Protein AF-A0A1Q7H038-F1 (afdb_monomer)

Structure (mmCIF, N/CA/C/O backbone):
data_AF-A0A1Q7H038-F1
#
_entry.id   AF-A0A1Q7H038-F1
#
loop_
_atom_site.group_PDB
_atom_site.id
_atom_site.type_symbol
_atom_site.label_atom_id
_atom_site.label_alt_id
_atom_site.label_comp_id
_atom_site.label_asym_id
_atom_site.label_entity_id
_atom_site.label_seq_id
_atom_site.pdbx_PDB_ins_code
_atom_site.Cartn_x
_atom_site.Cartn_y
_atom_site.Cartn_z
_atom_site.occupancy
_atom_site.B_iso_or_equiv
_atom_site.auth_seq_id
_atom_site.auth_comp_id
_atom_site.auth_asym_id
_atom_site.auth_atom_id
_atom_site.pdbx_PDB_model_num
ATOM 1 N N . MET A 1 1 ? 2.784 -8.172 12.385 1.00 47.50 1 MET A N 1
ATOM 2 C CA . MET A 1 1 ? 1.768 -7.179 11.958 1.00 47.50 1 MET A CA 1
ATOM 3 C C . MET A 1 1 ? 0.950 -6.620 13.124 1.00 47.50 1 MET A C 1
ATOM 5 O O . MET A 1 1 ? 0.588 -5.456 13.056 1.00 47.50 1 MET A O 1
ATOM 9 N N . ALA A 1 2 ? 0.711 -7.380 14.204 1.00 46.22 2 ALA A N 1
ATOM 10 C CA . ALA A 1 2 ? -0.014 -6.887 15.385 1.00 46.22 2 ALA A CA 1
ATOM 11 C C . ALA A 1 2 ? 0.644 -5.680 16.102 1.00 46.22 2 ALA A C 1
ATOM 13 O O . ALA A 1 2 ? -0.073 -4.866 16.672 1.00 46.22 2 ALA A O 1
ATOM 14 N N . ASP A 1 3 ? 1.969 -5.500 16.011 1.00 50.06 3 ASP A N 1
ATOM 15 C CA . ASP A 1 3 ? 2.675 -4.384 16.674 1.00 50.06 3 ASP A CA 1
ATOM 16 C C . ASP A 1 3 ? 2.381 -2.990 16.093 1.00 50.06 3 ASP A C 1
ATOM 18 O O . ASP A 1 3 ? 2.387 -2.011 16.833 1.00 50.06 3 ASP A O 1
ATOM 22 N N . ALA A 1 4 ? 2.064 -2.862 14.797 1.00 51.28 4 ALA A N 1
ATOM 23 C CA . ALA A 1 4 ? 1.817 -1.551 14.172 1.00 51.28 4 ALA A CA 1
ATOM 24 C C . ALA A 1 4 ? 0.495 -0.903 14.631 1.00 51.28 4 ALA A C 1
ATOM 26 O O . ALA A 1 4 ? 0.330 0.313 14.568 1.00 51.28 4 ALA A O 1
ATOM 27 N N . VAL A 1 5 ? -0.437 -1.706 15.154 1.00 51.44 5 VAL A N 1
ATOM 28 C CA . VAL A 1 5 ? -1.654 -1.207 15.813 1.00 51.44 5 VAL A CA 1
ATOM 29 C C . VAL A 1 5 ? -1.317 -0.614 17.187 1.00 51.44 5 VAL A C 1
ATOM 31 O O . VAL A 1 5 ? -1.969 0.329 17.625 1.00 51.44 5 VAL A O 1
ATOM 34 N N . SER A 1 6 ? -0.271 -1.118 17.855 1.00 47.38 6 SER A N 1
ATOM 35 C CA . SER A 1 6 ? 0.072 -0.748 19.235 1.00 47.38 6 SER A CA 1
ATOM 36 C C . SER A 1 6 ? 0.665 0.663 19.366 1.00 47.38 6 SER A C 1
ATOM 38 O O . SER A 1 6 ? 0.570 1.264 20.432 1.00 47.38 6 SER A O 1
ATOM 40 N N . VAL A 1 7 ? 1.201 1.236 18.281 1.00 55.72 7 VAL A N 1
ATOM 41 C CA . VAL A 1 7 ? 1.817 2.580 18.284 1.00 55.72 7 VAL A CA 1
ATOM 42 C C . VAL A 1 7 ? 0.815 3.697 17.922 1.00 55.72 7 VAL A C 1
ATOM 44 O O . VAL A 1 7 ? 1.144 4.877 17.994 1.00 55.72 7 VAL A O 1
ATOM 47 N N . GLY A 1 8 ? -0.437 3.364 17.576 1.00 57.34 8 GLY A N 1
ATOM 48 C CA . GLY A 1 8 ? -1.464 4.362 17.227 1.00 57.34 8 GLY A CA 1
ATOM 49 C C . GLY A 1 8 ? -1.233 5.063 15.879 1.00 57.34 8 GLY A C 1
ATOM 50 O O . GLY A 1 8 ? -1.797 6.125 15.625 1.00 57.34 8 GLY A O 1
ATOM 51 N N . GLU A 1 9 ? -0.400 4.481 15.014 1.00 74.56 9 GLU A N 1
ATOM 52 C CA . GLU A 1 9 ? -0.076 5.033 13.692 1.00 74.56 9 GLU A CA 1
ATOM 53 C C . GLU A 1 9 ? -1.161 4.740 12.647 1.00 74.56 9 GLU A C 1
ATOM 55 O O . GLU A 1 9 ? -1.254 5.44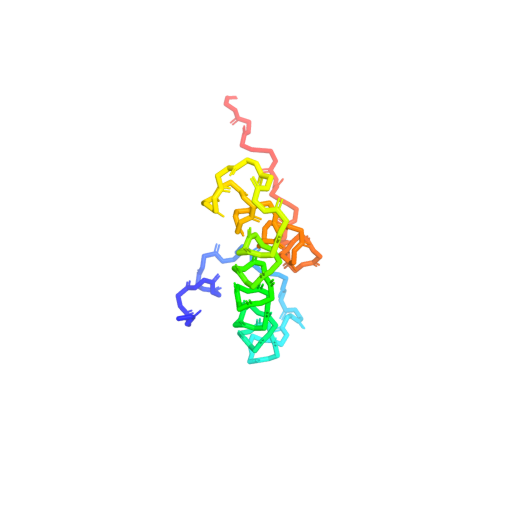6 11.645 1.00 74.56 9 GLU A O 1
ATOM 60 N N . LEU A 1 10 ? -2.006 3.731 12.885 1.00 84.69 10 LEU A N 1
ATOM 61 C CA . LEU A 1 10 ? -3.141 3.370 12.035 1.00 84.69 10 LEU A CA 1
ATOM 62 C C . LEU A 1 10 ? -4.446 3.961 12.573 1.00 84.69 10 LEU A C 1
ATOM 64 O O . LEU A 1 10 ? -4.663 4.030 13.783 1.00 84.69 10 LEU A O 1
ATOM 68 N N . ARG A 1 11 ? -5.342 4.369 11.671 1.00 87.25 11 ARG A N 1
ATOM 69 C CA . ARG A 1 11 ? -6.692 4.813 12.031 1.00 87.25 11 ARG A CA 1
ATOM 70 C C . ARG A 1 11 ? -7.419 3.717 12.809 1.00 87.25 11 ARG A C 1
ATOM 72 O O . ARG A 1 11 ? -7.313 2.542 12.463 1.00 87.25 11 ARG A O 1
ATOM 79 N N . ALA A 1 12 ? -8.207 4.114 13.806 1.00 84.81 12 ALA A N 1
ATOM 80 C CA . ALA A 1 12 ? -8.895 3.192 14.713 1.00 84.81 12 ALA A CA 1
ATOM 81 C C . ALA A 1 12 ? -9.905 2.256 14.019 1.00 84.81 12 ALA A C 1
ATOM 83 O O . ALA A 1 12 ? -10.188 1.178 14.531 1.00 84.81 12 ALA A O 1
ATOM 84 N N . ASP A 1 13 ? -10.435 2.654 12.860 1.00 88.44 13 ASP A N 1
ATOM 85 C CA . ASP A 1 13 ? -11.378 1.883 12.043 1.00 88.44 13 ASP A CA 1
ATOM 86 C C . ASP A 1 13 ? -10.693 0.977 11.003 1.00 88.44 13 ASP A C 1
ATOM 88 O O . ASP A 1 13 ? -11.365 0.371 10.169 1.00 88.44 13 ASP A O 1
ATOM 92 N N . THR A 1 14 ? -9.360 0.875 11.027 1.00 90.44 14 THR A N 1
ATOM 93 C CA . THR A 1 14 ? -8.609 0.056 10.068 1.00 90.44 14 THR A CA 1
ATOM 94 C C . THR A 1 14 ? -8.857 -1.432 10.308 1.00 90.44 14 THR A C 1
ATOM 96 O O . THR A 1 14 ? -8.480 -1.975 11.346 1.00 90.44 14 THR A O 1
ATOM 99 N N . ASP A 1 15 ? -9.396 -2.129 9.305 1.00 93.00 15 ASP A N 1
ATOM 100 C CA . ASP A 1 15 ? -9.341 -3.592 9.256 1.00 93.00 15 ASP A CA 1
ATOM 101 C C . ASP A 1 15 ? -7.896 -4.037 8.984 1.00 93.00 15 ASP A C 1
ATOM 103 O O . AS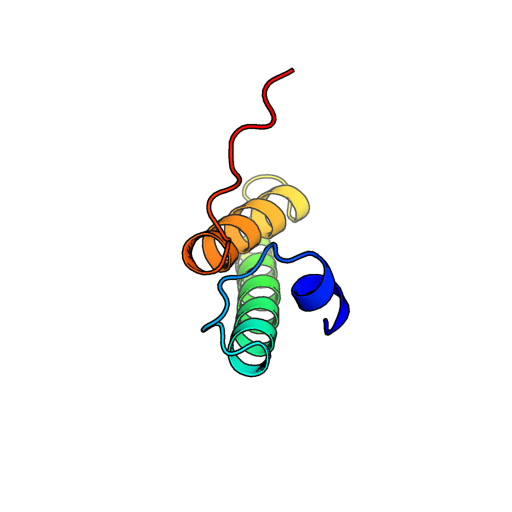P A 1 15 ? -7.401 -4.042 7.854 1.00 93.00 15 ASP A O 1
ATOM 107 N N . VAL A 1 16 ? -7.209 -4.417 10.058 1.00 89.06 16 VAL A N 1
ATOM 108 C CA . VAL A 1 16 ? -5.795 -4.806 10.048 1.00 89.06 16 VAL A CA 1
ATOM 109 C C . VAL A 1 16 ? -5.554 -6.066 9.215 1.00 89.06 16 VAL A C 1
ATOM 111 O O . VAL A 1 16 ? -4.498 -6.198 8.599 1.00 89.06 16 VAL A O 1
ATOM 114 N N . GLN A 1 17 ? -6.520 -6.986 9.155 1.00 91.12 17 GLN A N 1
ATOM 115 C CA . GLN A 1 17 ? -6.381 -8.220 8.380 1.00 91.12 17 GLN A CA 1
ATOM 116 C C . GLN A 1 17 ? -6.544 -7.950 6.886 1.00 91.12 17 GLN A C 1
ATOM 118 O O . GLN A 1 17 ? -5.818 -8.514 6.067 1.00 91.12 17 GLN A O 1
ATOM 123 N N . ALA A 1 18 ? -7.472 -7.068 6.513 1.00 93.62 18 ALA A N 1
ATOM 124 C CA . ALA A 1 18 ? -7.566 -6.596 5.138 1.00 93.62 18 ALA A CA 1
ATOM 125 C C . ALA A 1 18 ? -6.305 -5.828 4.720 1.00 93.62 18 ALA A C 1
ATOM 127 O O . ALA A 1 18 ? -5.773 -6.080 3.638 1.00 93.62 18 ALA A O 1
ATOM 128 N N . LEU A 1 19 ? -5.789 -4.953 5.588 1.00 93.94 19 LEU A N 1
ATOM 129 C CA . LEU A 1 19 ? -4.565 -4.197 5.325 1.00 93.94 19 LEU A CA 1
ATOM 130 C C . LEU A 1 19 ? -3.343 -5.106 5.151 1.00 93.94 19 LEU A C 1
ATOM 132 O O . LEU A 1 19 ? -2.571 -4.910 4.217 1.00 93.94 19 LEU A O 1
ATOM 136 N N . ALA A 1 20 ? -3.200 -6.135 5.988 1.00 92.00 20 ALA A N 1
ATOM 137 C CA . ALA A 1 20 ? -2.152 -7.147 5.858 1.00 92.00 20 ALA A CA 1
ATOM 138 C C . ALA A 1 20 ? -2.136 -7.789 4.462 1.00 92.00 20 ALA A C 1
ATOM 140 O O . ALA A 1 20 ? -1.099 -7.810 3.799 1.00 92.00 20 ALA A O 1
ATOM 141 N N . ARG A 1 21 ? -3.304 -8.233 3.979 1.00 96.25 21 ARG A N 1
ATOM 142 C CA . ARG A 1 21 ? -3.439 -8.818 2.635 1.00 96.25 21 ARG A CA 1
ATOM 143 C C . ARG A 1 21 ? -3.097 -7.818 1.533 1.00 96.25 21 ARG A C 1
ATOM 145 O O . ARG A 1 21 ? -2.452 -8.185 0.557 1.00 96.25 21 ARG A O 1
ATOM 152 N N . MET A 1 22 ? -3.507 -6.557 1.678 1.00 96.88 22 MET A N 1
ATOM 153 C CA . MET A 1 22 ? -3.165 -5.514 0.706 1.00 96.88 22 MET A CA 1
ATOM 154 C C . MET A 1 22 ? -1.659 -5.250 0.656 1.00 96.88 22 MET A C 1
ATOM 156 O O . MET A 1 22 ? -1.116 -5.124 -0.434 1.00 96.88 22 MET A O 1
ATOM 160 N N . ILE A 1 23 ? -0.969 -5.242 1.800 1.00 95.50 23 ILE A N 1
ATOM 161 C CA . ILE A 1 23 ? 0.493 -5.105 1.848 1.00 95.50 23 ILE A CA 1
ATOM 162 C C . ILE A 1 23 ? 1.171 -6.250 1.086 1.00 95.50 23 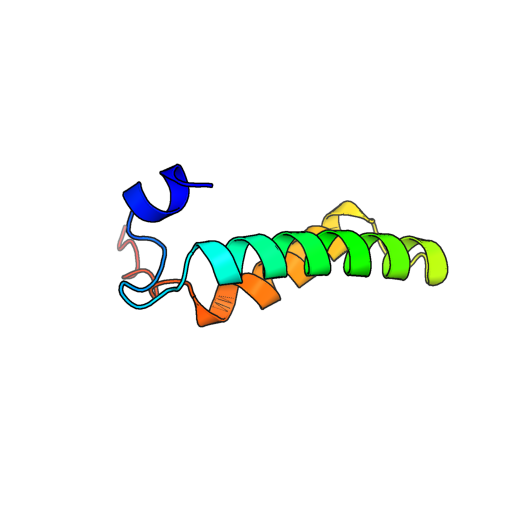ILE A C 1
ATOM 164 O O . ILE A 1 23 ? 2.057 -5.995 0.274 1.00 95.50 23 ILE A O 1
ATOM 168 N N . GLU A 1 24 ? 0.752 -7.499 1.304 1.00 96.31 24 GLU A N 1
ATOM 169 C CA . GLU A 1 2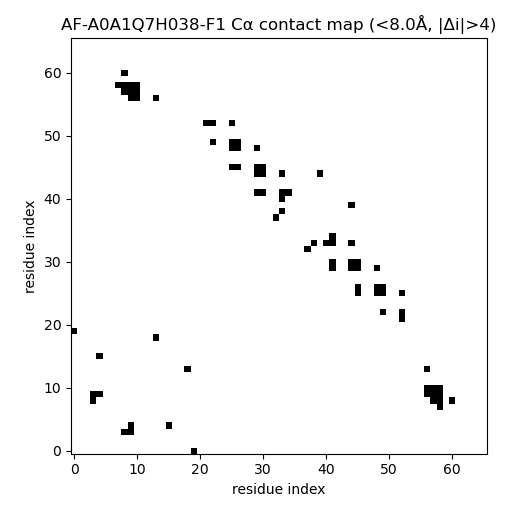4 ? 1.315 -8.661 0.601 1.00 96.31 24 GLU A CA 1
ATOM 170 C C . GLU A 1 24 ? 1.123 -8.567 -0.920 1.00 96.31 24 GLU A C 1
ATOM 172 O O . GLU A 1 24 ? 2.078 -8.753 -1.680 1.00 96.31 24 GLU A O 1
ATOM 177 N N . VAL A 1 25 ? -0.089 -8.213 -1.365 1.00 98.06 25 VAL A N 1
ATOM 178 C CA . VAL A 1 25 ? -0.405 -8.017 -2.788 1.00 98.06 25 VAL A CA 1
ATOM 179 C C . VAL A 1 25 ? 0.421 -6.877 -3.386 1.00 98.06 25 VAL A C 1
ATOM 181 O O . VAL A 1 25 ? 0.984 -7.050 -4.468 1.00 98.06 25 VAL A O 1
ATOM 184 N N . THR A 1 26 ? 0.546 -5.743 -2.688 1.00 97.75 26 THR A N 1
ATOM 185 C CA . THR A 1 26 ? 1.369 -4.609 -3.130 1.00 97.75 26 THR A CA 1
ATOM 186 C C . THR A 1 26 ? 2.825 -5.027 -3.285 1.00 97.75 26 THR A C 1
ATOM 188 O O . THR A 1 26 ? 3.391 -4.832 -4.353 1.00 97.75 26 THR A O 1
ATOM 191 N N . LEU A 1 27 ? 3.438 -5.655 -2.277 1.00 95.88 27 LEU A N 1
ATOM 192 C CA . LEU A 1 27 ? 4.851 -6.043 -2.346 1.00 95.88 27 LEU A CA 1
ATOM 193 C C . LEU A 1 27 ? 5.126 -7.019 -3.499 1.00 95.88 27 LEU A C 1
ATOM 195 O O . LEU A 1 27 ? 6.100 -6.840 -4.237 1.00 95.88 27 LEU A O 1
ATOM 199 N N . GLY A 1 28 ? 4.254 -8.015 -3.689 1.00 97.06 28 GLY A N 1
ATOM 200 C CA . GLY A 1 28 ? 4.348 -8.951 -4.810 1.00 97.06 28 GLY A CA 1
ATOM 201 C C . GLY A 1 28 ? 4.190 -8.257 -6.167 1.00 97.06 28 GLY A C 1
ATOM 202 O O . GLY A 1 28 ? 5.009 -8.458 -7.066 1.00 97.06 28 GLY A O 1
ATOM 203 N N . GLY A 1 29 ? 3.178 -7.396 -6.302 1.00 97.00 29 GLY A N 1
ATOM 204 C CA . GLY A 1 29 ? 2.911 -6.630 -7.519 1.00 97.00 29 GLY A CA 1
ATOM 205 C C . GLY A 1 29 ? 4.034 -5.654 -7.872 1.00 97.00 29 GLY A C 1
ATOM 206 O O . GLY A 1 29 ? 4.473 -5.618 -9.019 1.00 97.00 29 GLY A O 1
ATOM 207 N N . SER A 1 30 ? 4.559 -4.919 -6.891 1.00 97.12 30 SER A N 1
ATOM 208 C CA . SER A 1 30 ? 5.676 -3.983 -7.058 1.00 97.12 30 SER A CA 1
ATOM 209 C C . SER A 1 30 ? 6.958 -4.689 -7.478 1.00 97.12 30 SER A C 1
ATOM 211 O O . SER A 1 30 ? 7.659 -4.219 -8.375 1.00 97.12 30 SER A O 1
ATOM 213 N N . TYR A 1 31 ? 7.262 -5.841 -6.874 1.00 97.12 31 TYR A N 1
ATOM 214 C CA . TYR A 1 31 ? 8.438 -6.622 -7.249 1.00 97.12 31 TYR A CA 1
ATOM 215 C C . TYR A 1 31 ? 8.319 -7.203 -8.664 1.00 97.12 31 TYR A C 1
ATOM 217 O O . TYR A 1 31 ? 9.279 -7.157 -9.440 1.00 97.12 31 TYR A O 1
ATOM 225 N N . LEU A 1 32 ? 7.133 -7.702 -9.030 1.00 97.81 32 LEU A N 1
ATOM 226 C CA . LEU A 1 32 ? 6.852 -8.174 -10.384 1.00 97.81 32 LEU A CA 1
ATOM 227 C C . LEU A 1 32 ? 6.971 -7.031 -11.402 1.00 97.81 32 LEU A C 1
ATOM 229 O O . LEU A 1 32 ? 7.676 -7.174 -12.399 1.00 97.81 32 LEU A O 1
ATOM 233 N N . ALA A 1 33 ? 6.347 -5.883 -11.130 1.00 95.94 33 ALA A N 1
ATOM 234 C CA . ALA A 1 33 ? 6.422 -4.703 -11.985 1.00 95.94 33 ALA A CA 1
ATOM 235 C C . ALA A 1 33 ? 7.872 -4.233 -12.169 1.00 95.94 33 ALA A C 1
ATOM 237 O O . ALA A 1 33 ? 8.309 -4.023 -13.298 1.00 95.94 33 ALA A O 1
ATOM 238 N N . TRP A 1 34 ? 8.660 -4.143 -11.093 1.00 96.81 34 TRP A N 1
ATOM 239 C CA . TRP A 1 34 ? 10.080 -3.804 -11.205 1.00 96.81 34 TRP A CA 1
ATOM 240 C C . TRP A 1 34 ? 10.856 -4.836 -12.033 1.00 96.81 34 TRP A C 1
ATOM 242 O O . TRP A 1 34 ? 11.704 -4.465 -12.841 1.00 96.81 34 TRP A O 1
ATOM 252 N N . THR A 1 35 ? 10.560 -6.127 -11.880 1.00 97.19 35 THR A N 1
ATOM 253 C CA . THR A 1 35 ? 11.229 -7.185 -12.653 1.00 97.19 35 THR A CA 1
ATOM 254 C C . THR A 1 35 ? 10.976 -7.038 -14.156 1.00 97.19 35 THR A C 1
ATOM 256 O O . THR A 1 35 ? 11.888 -7.292 -14.949 1.00 97.19 35 THR A O 1
ATOM 259 N N . LEU A 1 36 ? 9.768 -6.606 -14.533 1.00 97.75 36 LEU A N 1
ATOM 260 C CA . LEU A 1 36 ? 9.349 -6.397 -15.919 1.00 97.75 36 LEU A CA 1
ATOM 261 C C . LEU A 1 36 ? 9.905 -5.097 -16.517 1.00 97.75 36 LEU A C 1
ATOM 263 O O . LEU A 1 36 ? 10.440 -5.124 -17.621 1.00 97.75 36 LEU A O 1
ATOM 267 N N . TYR A 1 37 ? 9.797 -3.977 -15.799 1.00 95.94 37 TYR A N 1
ATOM 268 C CA . TYR A 1 37 ? 10.130 -2.650 -16.336 1.00 95.94 37 TYR A CA 1
ATOM 269 C C . TYR A 1 37 ? 11.564 -2.197 -16.030 1.00 95.94 37 TYR A C 1
ATOM 271 O O . TYR A 1 37 ? 12.128 -1.405 -16.775 1.00 95.94 37 TYR A O 1
ATOM 279 N N . ARG A 1 38 ? 12.184 -2.718 -14.960 1.00 92.12 38 ARG A N 1
ATOM 280 C CA . ARG A 1 38 ? 13.572 -2.434 -14.531 1.00 92.12 38 ARG A CA 1
ATOM 281 C C . ARG A 1 38 ? 13.890 -0.950 -14.310 1.00 92.12 38 ARG A C 1
ATOM 283 O O . ARG A 1 38 ? 15.046 -0.539 -14.378 1.00 92.12 38 ARG A O 1
ATOM 290 N N . GLU A 1 39 ? 12.878 -0.155 -13.994 1.00 90.06 39 GLU A N 1
ATOM 291 C CA . GLU A 1 39 ? 13.026 1.266 -13.696 1.00 90.06 39 GLU A CA 1
ATOM 292 C C . GLU A 1 39 ? 13.453 1.475 -12.239 1.00 90.06 39 GLU A C 1
ATOM 294 O O . GLU A 1 39 ? 12.785 1.023 -11.306 1.00 90.06 39 GLU A O 1
ATOM 299 N N . GLY A 1 40 ? 14.571 2.177 -12.039 1.00 92.81 40 GLY A N 1
ATOM 300 C CA . GLY A 1 40 ? 15.109 2.449 -10.707 1.00 92.81 40 GLY A CA 1
ATOM 301 C C . GLY A 1 40 ? 15.484 1.182 -9.924 1.00 92.81 40 GLY A C 1
ATOM 302 O O . GLY A 1 40 ? 15.684 0.095 -10.475 1.00 92.81 40 GLY A O 1
ATOM 303 N N . SER A 1 41 ? 15.613 1.321 -8.602 1.00 96.31 41 SER A N 1
ATOM 304 C CA . SER A 1 41 ? 15.887 0.181 -7.723 1.00 96.31 41 SER A CA 1
ATOM 305 C C . SER A 1 41 ? 14.589 -0.489 -7.269 1.00 96.31 41 SER A C 1
ATOM 307 O O . SER A 1 41 ? 13.595 0.185 -6.990 1.00 96.31 41 SER A O 1
ATOM 309 N N . ALA A 1 42 ? 14.618 -1.818 -7.122 1.00 93.94 42 ALA A N 1
ATOM 310 C CA . 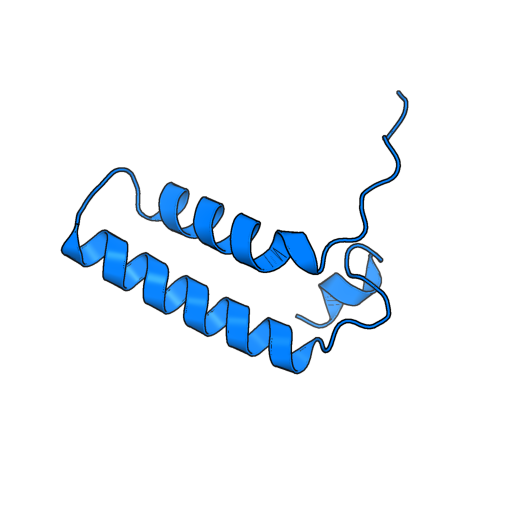ALA A 1 42 ? 13.489 -2.576 -6.580 1.00 93.94 42 ALA A CA 1
ATOM 311 C C . ALA A 1 42 ? 13.065 -2.021 -5.214 1.00 93.94 42 ALA A C 1
ATOM 313 O O . ALA A 1 42 ? 11.888 -1.799 -4.962 1.00 93.94 42 ALA A O 1
ATOM 314 N N . ALA A 1 43 ? 14.043 -1.736 -4.351 1.00 94.62 43 ALA A N 1
ATOM 315 C CA . ALA A 1 43 ? 13.799 -1.228 -3.008 1.00 94.62 43 ALA A CA 1
ATOM 316 C C . ALA A 1 43 ? 13.081 0.131 -3.003 1.00 94.62 43 ALA A C 1
ATOM 318 O 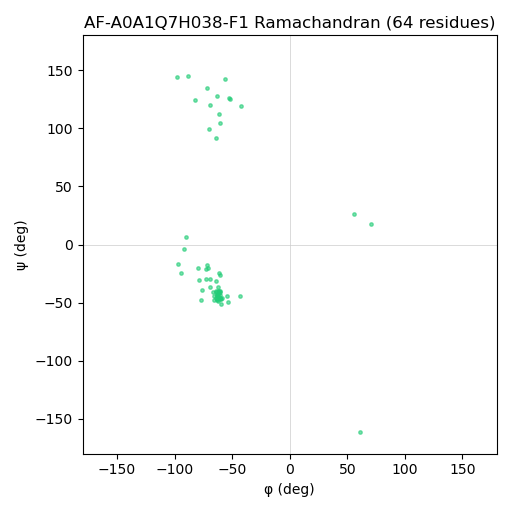O .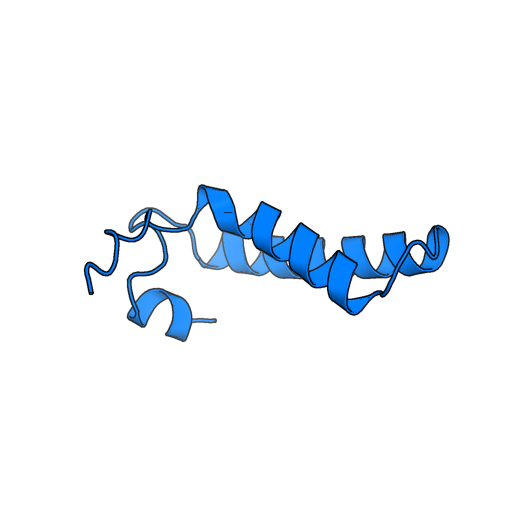 ALA A 1 43 ? 12.165 0.314 -2.204 1.00 94.62 43 ALA A O 1
ATOM 319 N N . ALA A 1 44 ? 13.460 1.060 -3.890 1.00 94.19 44 ALA A N 1
ATOM 320 C CA . ALA A 1 44 ? 12.771 2.343 -4.013 1.00 94.19 44 ALA A CA 1
ATOM 321 C C . ALA A 1 44 ? 11.319 2.134 -4.457 1.00 94.19 44 ALA A C 1
ATOM 323 O O . ALA A 1 44 ? 10.405 2.612 -3.795 1.00 94.19 44 ALA A O 1
ATOM 324 N N . ARG A 1 45 ? 11.101 1.312 -5.491 1.00 94.88 45 ARG A N 1
ATOM 325 C CA . ARG A 1 45 ? 9.755 1.026 -5.994 1.00 94.88 45 ARG A CA 1
ATOM 326 C C . ARG A 1 45 ? 8.852 0.382 -4.939 1.00 94.88 45 ARG A C 1
ATOM 328 O O . ARG A 1 45 ? 7.724 0.822 -4.750 1.00 94.88 45 ARG A O 1
ATOM 335 N N . LEU A 1 46 ? 9.357 -0.627 -4.226 1.00 95.81 46 LEU A N 1
ATOM 336 C CA . LEU A 1 46 ? 8.625 -1.282 -3.137 1.00 95.81 46 LEU A CA 1
ATOM 337 C C . LEU A 1 46 ? 8.271 -0.290 -2.024 1.00 95.81 46 LEU A C 1
ATOM 339 O O . LEU A 1 46 ? 7.177 -0.360 -1.472 1.00 95.81 46 LEU A O 1
ATOM 343 N N . ARG A 1 47 ? 9.190 0.621 -1.683 1.00 92.56 47 ARG A N 1
ATOM 344 C CA . ARG A 1 47 ? 8.956 1.636 -0.654 1.00 92.56 47 ARG A CA 1
ATOM 345 C C . ARG A 1 47 ? 7.862 2.614 -1.071 1.00 92.56 47 ARG A C 1
ATOM 347 O O . ARG A 1 47 ? 6.966 2.860 -0.270 1.00 92.56 47 ARG A O 1
ATOM 354 N N . ASP A 1 48 ? 7.927 3.130 -2.293 1.00 95.00 48 ASP A N 1
ATOM 355 C CA . ASP A 1 48 ? 6.973 4.118 -2.803 1.00 95.00 48 ASP A CA 1
ATOM 356 C C . ASP A 1 48 ? 5.557 3.532 -2.887 1.00 95.00 48 ASP A C 1
ATOM 358 O O . ASP A 1 48 ? 4.593 4.134 -2.408 1.00 95.00 48 ASP A O 1
ATOM 362 N N . ASP A 1 49 ? 5.435 2.316 -3.423 1.00 96.12 49 ASP A N 1
ATOM 363 C CA . ASP A 1 49 ? 4.147 1.635 -3.561 1.00 96.12 49 ASP A CA 1
ATOM 364 C C . ASP A 1 49 ? 3.571 1.227 -2.189 1.00 96.12 49 ASP A C 1
ATOM 366 O O . ASP A 1 49 ? 2.360 1.332 -1.956 1.00 96.12 49 ASP A O 1
ATOM 370 N N . LEU A 1 50 ? 4.425 0.814 -1.242 1.00 94.44 50 LEU A N 1
ATOM 371 C CA . LEU A 1 50 ? 4.011 0.540 0.136 1.00 94.44 50 LEU A CA 1
ATOM 372 C C . LEU A 1 50 ? 3.553 1.819 0.850 1.00 94.44 50 LEU A C 1
ATOM 374 O O . LEU A 1 50 ? 2.515 1.802 1.508 1.00 94.44 50 LEU A O 1
ATOM 378 N N . GLU A 1 51 ? 4.276 2.933 0.708 1.00 93.62 51 GLU A N 1
ATOM 379 C CA . GLU A 1 51 ? 3.867 4.218 1.284 1.00 93.62 51 GLU A CA 1
ATOM 380 C C . GLU A 1 51 ? 2.511 4.661 0.721 1.00 93.62 51 GLU A C 1
ATOM 382 O O . GLU A 1 51 ? 1.618 5.040 1.483 1.00 93.62 51 GLU A O 1
ATOM 387 N N . ALA A 1 52 ? 2.324 4.563 -0.598 1.00 94.88 52 ALA A N 1
ATOM 388 C CA . ALA A 1 52 ? 1.058 4.879 -1.249 1.00 94.88 52 ALA A CA 1
ATOM 389 C C . ALA A 1 52 ? -0.090 3.991 -0.737 1.00 94.88 52 ALA A C 1
ATOM 391 O O . ALA A 1 52 ? -1.180 4.500 -0.470 1.00 94.88 52 ALA A O 1
ATOM 392 N N . THR A 1 53 ? 0.173 2.695 -0.537 1.00 95.12 53 THR A N 1
ATOM 393 C CA . THR A 1 53 ? -0.793 1.732 0.021 1.00 95.12 53 THR A CA 1
ATOM 394 C C . THR A 1 53 ? -1.166 2.073 1.465 1.00 95.12 53 THR A C 1
ATOM 396 O O . THR A 1 53 ? -2.335 1.985 1.831 1.00 95.12 53 THR A O 1
ATOM 399 N N . LEU A 1 54 ? -0.200 2.481 2.294 1.00 92.50 54 LEU A N 1
ATOM 400 C CA . LEU A 1 54 ? -0.421 2.781 3.714 1.00 92.50 54 LEU A CA 1
ATOM 401 C C . LEU A 1 54 ? -1.059 4.155 3.952 1.00 92.50 54 LEU A C 1
ATOM 403 O O . LEU A 1 54 ? -1.822 4.313 4.904 1.00 92.50 54 LEU A O 1
ATOM 407 N N . ARG A 1 55 ? -0.791 5.142 3.089 1.00 92.12 55 ARG A N 1
ATOM 408 C CA . ARG A 1 55 ? -1.239 6.540 3.226 1.00 92.12 55 ARG A CA 1
ATOM 409 C C . ARG A 1 55 ? -2.704 6.734 3.665 1.00 92.12 55 ARG A C 1
ATOM 411 O O . ARG A 1 55 ? -2.916 7.577 4.535 1.00 92.12 55 ARG A O 1
ATOM 418 N N . PRO A 1 56 ? -3.717 6.019 3.134 1.00 91.56 56 PRO A N 1
ATOM 419 C CA . PRO A 1 56 ? -5.109 6.202 3.566 1.00 91.56 56 PRO A CA 1
ATOM 420 C C . PRO A 1 56 ? -5.423 5.648 4.969 1.00 91.56 56 PRO A C 1
ATOM 422 O O . PRO A 1 56 ? -6.438 6.038 5.557 1.00 91.56 56 PRO A O 1
ATOM 425 N N . TYR A 1 57 ? -4.577 4.763 5.503 1.00 89.94 57 TYR A N 1
ATOM 426 C CA . TYR A 1 57 ? -4.746 4.110 6.808 1.00 89.94 57 TYR A CA 1
ATOM 427 C C . TYR A 1 57 ? -3.970 4.796 7.926 1.00 89.94 57 TYR A C 1
ATOM 429 O O . TYR A 1 57 ? -4.265 4.561 9.094 1.00 89.94 57 TYR A O 1
ATOM 437 N N . LEU A 1 58 ? -2.991 5.636 7.593 1.00 88.44 58 LEU A N 1
ATOM 438 C CA . LEU A 1 58 ? -2.193 6.328 8.594 1.00 88.44 58 LEU A CA 1
ATOM 439 C C . LEU A 1 58 ? -3.014 7.424 9.283 1.00 88.44 58 LEU A C 1
ATOM 441 O O . LEU A 1 58 ? -3.687 8.232 8.635 1.00 88.44 58 LEU A O 1
ATOM 445 N N . VAL A 1 59 ? -2.920 7.494 10.611 1.00 85.12 59 VAL A N 1
ATOM 446 C CA . VAL A 1 59 ? -3.323 8.691 11.349 1.00 85.12 59 VAL A CA 1
ATOM 447 C C . VAL A 1 59 ? -2.399 9.808 10.890 1.00 85.12 59 VAL A C 1
ATOM 449 O O . VAL A 1 59 ? -1.176 9.669 10.885 1.00 85.12 59 VAL A O 1
ATOM 452 N N . ARG A 1 60 ? -2.973 10.937 10.476 1.00 71.62 60 ARG A N 1
ATOM 453 C CA . ARG A 1 60 ? -2.188 12.118 10.125 1.00 71.62 60 ARG A CA 1
ATOM 454 C C . ARG A 1 60 ? -1.418 12.530 11.379 1.00 71.62 60 ARG A C 1
ATOM 456 O O . ARG A 1 60 ? -2.028 13.045 12.311 1.00 71.62 60 ARG A O 1
ATOM 463 N N . ALA A 1 61 ? -0.116 12.253 11.430 1.00 59.34 61 ALA A N 1
ATOM 464 C CA . ALA A 1 61 ? 0.694 12.589 12.590 1.00 59.34 61 ALA A CA 1
ATOM 465 C C . ALA A 1 61 ? 0.494 14.074 12.927 1.00 59.34 61 ALA A C 1
ATOM 467 O O . ALA A 1 61 ? 0.663 14.950 12.069 1.00 59.34 61 ALA A O 1
ATOM 468 N N . VAL A 1 62 ? 0.115 14.361 14.176 1.00 53.97 62 VAL A N 1
ATOM 469 C CA . VAL A 1 62 ? 0.292 15.695 14.750 1.00 53.97 62 VAL A CA 1
ATOM 470 C C . VAL A 1 62 ? 1.762 16.040 14.542 1.00 53.97 62 VAL A C 1
ATOM 472 O O . VAL A 1 62 ? 2.631 15.234 14.879 1.00 53.97 62 VAL A O 1
ATOM 475 N N . LYS A 1 63 ? 2.038 17.197 13.923 1.00 44.94 63 LYS A N 1
ATOM 476 C CA . LYS A 1 63 ? 3.402 17.716 13.765 1.00 44.94 63 LYS A CA 1
ATOM 477 C C . LYS A 1 63 ? 4.138 17.504 15.090 1.00 44.94 63 LYS A C 1
ATOM 479 O O . LYS A 1 63 ? 3.708 18.050 16.101 1.00 44.94 63 LYS A O 1
ATOM 484 N N . ARG A 1 64 ? 5.232 16.735 15.095 1.00 49.03 64 ARG A N 1
ATOM 485 C CA . ARG A 1 64 ? 6.223 16.836 16.171 1.00 49.03 64 ARG A CA 1
ATOM 486 C C . ARG A 1 64 ? 6.793 18.248 16.071 1.00 49.03 64 ARG A C 1
ATOM 488 O O . ARG A 1 64 ? 7.681 18.503 15.263 1.00 49.03 64 ARG A O 1
ATOM 495 N N . THR A 1 65 ? 6.184 19.179 16.794 1.00 43.78 65 THR A N 1
ATOM 496 C CA . THR A 1 65 ? 6.756 20.489 17.078 1.00 43.78 65 THR A CA 1
ATOM 497 C C . THR A 1 65 ? 8.034 20.214 17.860 1.00 43.78 65 THR A C 1
ATOM 499 O O . THR A 1 65 ? 7.971 19.616 18.936 1.00 43.78 65 THR A O 1
ATOM 502 N N . GLY A 1 66 ? 9.176 20.518 17.245 1.00 42.47 66 GLY A N 1
ATOM 503 C CA . GLY A 1 66 ? 10.432 20.679 17.973 1.00 42.47 66 GLY A CA 1
ATOM 504 C C . GLY A 1 66 ? 10.415 21.939 18.823 1.00 42.47 66 GLY A C 1
ATOM 505 O O . GLY A 1 66 ? 9.471 22.749 18.657 1.00 42.47 66 GLY A O 1
#

Foldseek 3Di:
DVVVVVVVFFDPPDPVVVLVVLLVVQLVVLQVVCVVPVPDDSVVSNVVSNCVSCVVGTDPDDPPDD

pLDDT: mean 83.75, std 18.25, range [42.47, 98.06]

Solvent-accessible surface area (backbone atoms only — not comparable to full-atom values): 4027 Å² total; per-residue (Å²): 120,76,65,59,63,74,73,59,47,4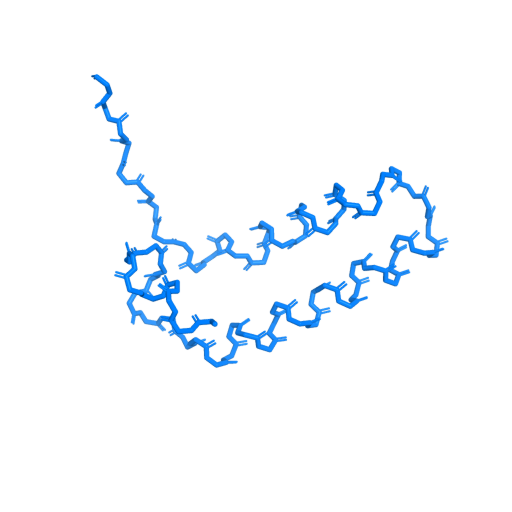3,40,93,84,61,59,63,70,61,48,51,53,50,51,54,52,47,51,53,49,38,50,51,49,33,70,74,67,61,66,78,51,62,68,58,50,39,48,53,54,48,48,62,67,44,56,87,46,43,43,81,73,75,77,82,76,127

Nearest PDB structures (foldseek):
  6t15-assembly1_m  TM=5.770E-01  e=4.087E+00  Saccharomyces cerevisiae S288C
  5cbf-assembly1_D  TM=5.067E-01  e=4.087E+00  Tsukamurella paurometabola DSM 20162
  6u9p-assembly1_A  TM=5.811E-01  e=7.062E+00  Methanothermobacter thermautotrophicus
  3vou-assembly1_B-2  TM=5.111E-01  e=7.062E+00  Bacillus mycoides KBAB4
  2q69-assembly1_A  TM=5.210E-01  e=8.670E+00  Bacillus cereus

Secondary structure (DSSP, 8-state):
-THHHHTT-B-TT--HHHHHHHHHHHHHHHHHHHHHH--S-HHHHHHHHHHHHHTTTB--------

Sequence (66 aa):
MADAVSVGELRADTDVQALARMIEVTLGGSYLAWTLYREGSAAARLRDDLEATLRPYLVRAVKRTG

Radius of gy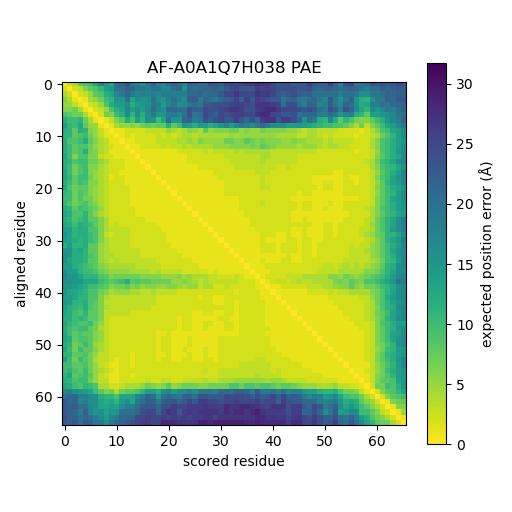ration: 14.0 Å; Cα contacts (8 Å, |Δi|>4): 41; chains: 1; bounding box: 27×30×36 Å

Mean predicted aligned error: 7.32 Å